Protein AF-A0A355U2B4-F1 (afdb_monomer)

Nearest PDB structures (foldseek):
  5g5z-assembly1_C  TM=2.416E-01  e=1.643E+00  Streptococcus pneumoniae TIGR4

Secondary structure (DSSP, 8-state):
-----TT------TTS-TTSS-GGG--HHHHHHHHHHTTTTT-HHHHHHHHHHHHHS-HHHHHHHHHHHGGGTTTTEEEEET--HHHHHHHHHHHTT----HHHHTTS-HHHHHHHHHTTTEEEETTEEEEE-

Sequence (133 aa):
MDGIDEELFIQDIEGIYDRSVNWDYMNPENLFNTLYESGVLTNDYKYKELCAFLEVKNYDDFEELVKNRGENWDDNVNLWSGFTWEDYGKEMLDCCGYNIPEHLLDFFDLERYGKYCGDYNVYECENGLIEIY

Solvent-accessible surface area (backbone atoms only — not comparable to full-atom values): 7646 Å² total; per-residue (Å²): 130,85,82,69,76,88,80,69,60,44,90,77,57,95,83,52,52,78,87,23,58,71,44,73,78,39,54,61,68,60,52,51,50,50,41,53,49,36,41,34,82,84,30,75,63,54,36,51,46,49,36,48,44,28,73,78,45,40,49,66,63,50,52,52,32,26,75,75,46,28,57,54,48,52,82,45,52,46,72,41,72,73,36,49,47,40,54,45,16,48,51,57,45,51,73,70,66,56,88,69,61,71,85,58,50,83,77,53,67,34,39,61,46,16,46,63,76,28,68,88,41,48,43,82,39,99,61,18,34,39,34,53,112

Structure (mmCIF, N/CA/C/O backbone):
data_AF-A0A355U2B4-F1
#
_entry.id   AF-A0A355U2B4-F1
#
loop_
_atom_site.group_PDB
_atom_site.id
_atom_site.type_symbol
_atom_site.label_atom_id
_atom_site.label_alt_id
_atom_site.label_comp_id
_atom_site.label_asym_id
_atom_site.label_entity_id
_atom_site.label_seq_id
_atom_site.pdbx_PDB_ins_code
_atom_site.Cartn_x
_atom_site.Cartn_y
_atom_site.Cartn_z
_atom_site.occupancy
_atom_site.B_iso_or_equiv
_atom_site.auth_seq_id
_atom_site.auth_comp_id
_atom_site.auth_asym_id
_atom_site.auth_atom_id
_atom_site.pdbx_PDB_model_num
ATOM 1 N N . MET A 1 1 ? -24.398 -1.781 38.797 1.00 41.56 1 MET A N 1
ATOM 2 C CA . MET A 1 1 ? -23.290 -2.558 38.219 1.00 41.56 1 MET A CA 1
ATOM 3 C C . MET A 1 1 ? -23.318 -2.197 36.759 1.00 41.56 1 MET A C 1
ATOM 5 O O . MET A 1 1 ? -24.081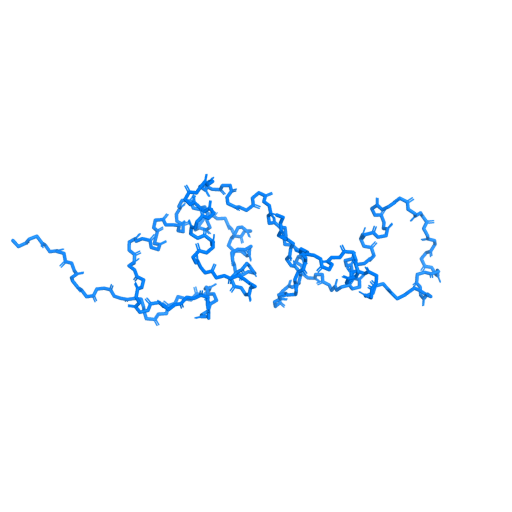 -2.798 36.016 1.00 41.56 1 MET A O 1
ATOM 9 N N . ASP A 1 2 ? -22.642 -1.105 36.418 1.00 51.19 2 ASP A N 1
ATOM 10 C CA . ASP A 1 2 ? -22.470 -0.722 35.022 1.00 51.19 2 ASP A CA 1
ATOM 11 C C . ASP A 1 2 ? -21.493 -1.743 34.455 1.00 51.19 2 ASP A C 1
ATOM 13 O O . ASP A 1 2 ? -20.356 -1.827 34.913 1.00 51.19 2 ASP A O 1
ATOM 17 N N . GLY A 1 3 ? -22.019 -2.633 33.613 1.00 45.97 3 GLY A N 1
ATOM 18 C CA . GLY A 1 3 ? -21.299 -3.755 33.022 1.00 45.97 3 GLY A CA 1
ATOM 19 C C . GLY A 1 3 ? -20.276 -3.254 32.019 1.00 45.97 3 GLY A C 1
ATOM 20 O O . GLY A 1 3 ? -20.503 -3.323 30.818 1.00 45.97 3 GLY A O 1
ATOM 21 N N . ILE A 1 4 ? -19.184 -2.704 32.532 1.00 51.41 4 ILE A N 1
ATOM 22 C CA . ILE A 1 4 ? -17.941 -2.570 31.794 1.00 51.41 4 ILE A CA 1
ATOM 23 C C . ILE A 1 4 ? -17.391 -3.997 31.733 1.00 51.41 4 ILE A C 1
ATOM 25 O O . ILE A 1 4 ? -17.098 -4.585 32.774 1.00 51.41 4 ILE A O 1
ATOM 29 N N . ASP A 1 5 ? -17.358 -4.589 30.540 1.00 56.75 5 ASP A N 1
ATOM 30 C CA . ASP A 1 5 ? -16.672 -5.860 30.303 1.00 56.75 5 ASP A CA 1
ATOM 31 C C . ASP A 1 5 ? -15.171 -5.625 30.520 1.00 56.75 5 ASP A C 1
ATOM 33 O O . ASP A 1 5 ? -14.448 -5.195 29.625 1.00 56.75 5 ASP A O 1
ATOM 37 N N . GLU A 1 6 ? -14.712 -5.856 31.748 1.00 55.56 6 GLU A N 1
ATOM 38 C CA . GLU A 1 6 ? -13.325 -5.641 32.176 1.00 55.56 6 GLU A CA 1
ATOM 39 C C . GLU A 1 6 ? -12.323 -6.646 31.562 1.00 55.56 6 GLU A C 1
ATOM 41 O O . GLU A 1 6 ? -11.135 -6.557 31.856 1.00 55.56 6 GLU A O 1
ATOM 46 N N . GLU A 1 7 ? -12.746 -7.570 30.685 1.00 59.41 7 GLU A N 1
ATOM 47 C CA . GLU A 1 7 ? -11.866 -8.606 30.106 1.00 59.41 7 GLU A CA 1
ATOM 48 C C . GLU A 1 7 ? -12.152 -8.948 28.625 1.00 59.41 7 GLU A C 1
ATOM 50 O O . GLU A 1 7 ? -12.011 -10.097 28.205 1.00 59.41 7 GLU A O 1
ATOM 55 N N . LEU A 1 8 ? -12.550 -7.979 27.794 1.00 62.88 8 LEU A N 1
ATOM 56 C CA . LEU A 1 8 ? -12.566 -8.183 26.337 1.00 62.88 8 LEU A CA 1
ATOM 57 C C . LEU A 1 8 ? -11.184 -7.862 25.749 1.00 62.88 8 LEU A C 1
ATOM 59 O O . LEU A 1 8 ? -10.791 -6.701 25.664 1.00 62.88 8 LEU A O 1
ATOM 63 N N . PHE A 1 9 ? -10.462 -8.902 25.339 1.00 66.88 9 PHE A N 1
ATOM 64 C CA . PHE A 1 9 ? -9.188 -8.815 24.622 1.00 66.88 9 PHE A CA 1
ATOM 65 C C . PHE A 1 9 ? -9.312 -9.470 23.246 1.00 66.88 9 PHE A C 1
ATOM 67 O O . PHE A 1 9 ? -10.139 -10.362 23.030 1.00 66.88 9 PHE A O 1
ATOM 74 N N . ILE A 1 10 ? -8.496 -9.009 22.304 1.00 70.50 10 ILE A N 1
ATOM 75 C CA . ILE A 1 10 ? -8.485 -9.514 20.935 1.00 70.50 10 ILE A CA 1
ATOM 76 C C . ILE A 1 10 ? -7.529 -10.702 20.874 1.00 70.50 10 ILE A C 1
ATOM 78 O O . ILE A 1 10 ? -6.350 -10.555 21.166 1.00 70.50 10 ILE A O 1
ATOM 82 N N . GLN A 1 11 ? -8.047 -11.876 20.509 1.00 59.84 11 GLN A N 1
ATOM 83 C CA . GLN A 1 11 ? -7.237 -13.096 20.380 1.00 59.84 11 GLN A CA 1
ATOM 84 C C . GLN A 1 11 ? -6.539 -13.201 19.022 1.00 59.84 11 GLN A C 1
ATOM 86 O O . GLN A 1 11 ? -5.445 -13.748 18.947 1.00 59.84 11 GLN A O 1
ATOM 91 N N . ASP A 1 12 ? -7.201 -12.727 17.967 1.00 62.62 12 ASP A N 1
ATOM 92 C CA . ASP A 1 12 ? -6.725 -12.697 16.583 1.00 62.62 12 ASP A CA 1
ATOM 93 C C . ASP A 1 12 ? -7.643 -11.755 15.782 1.00 62.62 12 ASP A C 1
ATOM 95 O O . ASP A 1 12 ? -8.796 -11.523 16.175 1.00 62.62 12 ASP A O 1
ATOM 99 N N . ILE A 1 13 ? -7.159 -11.236 14.657 1.00 67.69 13 ILE A N 1
ATOM 100 C CA . ILE A 1 13 ? -7.973 -10.538 13.664 1.00 67.69 13 ILE A CA 1
ATOM 101 C C . ILE A 1 13 ? -7.701 -11.161 12.305 1.00 67.69 13 ILE A C 1
ATOM 103 O O . ILE A 1 13 ? -6.674 -10.918 11.672 1.00 67.69 13 ILE A O 1
ATOM 107 N N . GLU A 1 14 ? -8.682 -11.912 11.815 1.00 65.75 14 GLU A N 1
ATOM 108 C CA . GLU A 1 14 ? -8.622 -12.459 10.469 1.00 65.75 14 GLU A CA 1
ATOM 109 C C . GLU A 1 14 ? -8.541 -11.312 9.450 1.00 65.75 14 GLU A C 1
ATOM 111 O O . GLU A 1 14 ? -9.442 -10.476 9.356 1.00 65.75 14 GLU A O 1
ATOM 116 N N . GLY A 1 15 ? -7.436 -11.269 8.700 1.00 63.66 15 GLY A N 1
ATOM 117 C CA . GLY A 1 15 ? -7.227 -10.302 7.625 1.00 63.66 15 GLY A CA 1
ATOM 118 C C . GLY A 1 15 ? -6.361 -9.083 7.961 1.00 63.66 15 GLY A C 1
ATOM 119 O O . GLY A 1 15 ? -5.963 -8.364 7.045 1.00 63.66 15 GLY A O 1
ATOM 120 N N . ILE A 1 16 ? -5.991 -8.869 9.227 1.00 70.88 16 ILE A N 1
ATOM 121 C CA . ILE A 1 16 ? -5.009 -7.840 9.599 1.00 70.88 16 ILE A CA 1
ATOM 122 C C . ILE A 1 16 ? -3.661 -8.504 9.894 1.00 70.88 16 ILE A C 1
ATOM 124 O O . ILE A 1 16 ? -3.598 -9.574 10.491 1.00 70.88 16 ILE A O 1
ATOM 128 N N . TYR A 1 17 ? -2.565 -7.889 9.444 1.00 68.00 17 TYR A N 1
ATOM 129 C CA . TYR A 1 17 ? -1.231 -8.464 9.590 1.00 68.00 17 TYR A CA 1
ATOM 130 C C . TYR A 1 17 ? -0.847 -8.629 11.072 1.00 68.00 17 TYR A C 1
ATOM 132 O O . TYR A 1 17 ? -0.670 -7.651 11.804 1.00 68.00 17 TYR A O 1
ATOM 140 N N . ASP A 1 18 ? -0.684 -9.885 11.495 1.00 66.00 18 ASP A N 1
ATOM 141 C CA . ASP A 1 18 ? -0.560 -10.320 12.897 1.00 66.00 18 ASP A CA 1
ATOM 142 C C . ASP A 1 18 ? 0.672 -9.748 13.632 1.00 66.00 18 ASP A C 1
ATOM 144 O O . ASP A 1 18 ? 0.714 -9.666 14.853 1.00 66.00 18 ASP A O 1
ATOM 148 N N . ARG A 1 19 ? 1.692 -9.280 12.900 1.00 65.81 19 ARG A N 1
ATOM 149 C CA . ARG A 1 19 ? 2.924 -8.728 13.502 1.00 65.81 19 ARG A CA 1
ATOM 150 C C . ARG A 1 19 ? 2.940 -7.208 13.634 1.00 65.81 19 ARG A C 1
ATOM 152 O O . ARG A 1 19 ? 3.969 -6.655 14.018 1.00 65.81 19 ARG A O 1
ATOM 159 N N . SER A 1 20 ? 1.845 -6.538 13.293 1.00 66.38 20 SER A N 1
ATOM 160 C CA . SER A 1 20 ? 1.792 -5.074 13.269 1.00 66.38 20 SER A CA 1
ATOM 161 C C . SER A 1 20 ? 1.622 -4.431 14.650 1.00 66.38 20 SER A C 1
ATOM 163 O O . SER A 1 20 ? 2.024 -3.282 14.832 1.00 66.38 20 SER A O 1
ATOM 165 N N . VAL A 1 21 ? 1.064 -5.159 15.625 1.00 69.38 21 VAL A N 1
ATOM 166 C CA . VAL A 1 21 ? 0.842 -4.715 17.011 1.00 69.38 21 VAL A CA 1
ATOM 167 C C . VAL A 1 21 ? 0.604 -5.916 17.926 1.00 69.38 21 VAL A C 1
ATOM 169 O O . VAL A 1 21 ? 0.303 -7.012 17.464 1.00 69.38 21 VAL A O 1
ATOM 172 N N . ASN A 1 22 ? 0.733 -5.725 19.239 1.00 73.44 22 ASN A N 1
ATOM 173 C CA . ASN A 1 22 ? 0.323 -6.737 20.206 1.00 73.44 22 ASN A CA 1
ATOM 174 C C . ASN A 1 22 ? -1.181 -6.608 20.516 1.00 73.44 22 ASN A C 1
ATOM 176 O O . ASN A 1 22 ? -1.586 -5.739 21.292 1.00 73.44 22 ASN A O 1
ATOM 180 N N . TRP A 1 23 ? -1.984 -7.491 19.921 1.00 74.88 23 TRP A N 1
ATOM 181 C CA . TRP A 1 23 ? -3.447 -7.499 20.031 1.00 74.88 23 TRP A CA 1
ATOM 182 C C . TRP A 1 23 ? -3.973 -7.734 21.451 1.00 74.88 23 TRP A C 1
ATOM 184 O O . TRP A 1 23 ? -5.029 -7.201 21.794 1.00 74.88 23 TRP A O 1
ATOM 194 N N . ASP A 1 24 ? -3.209 -8.417 22.312 1.00 69.94 24 ASP A N 1
ATOM 195 C CA . ASP A 1 24 ? -3.602 -8.688 23.703 1.00 69.94 24 ASP A CA 1
ATOM 196 C C . ASP A 1 24 ? -3.791 -7.400 24.525 1.00 69.94 24 ASP A C 1
ATOM 198 O O . ASP A 1 24 ? -4.520 -7.385 25.517 1.00 69.94 24 ASP A O 1
ATOM 202 N N . TYR A 1 25 ? -3.128 -6.308 24.125 1.00 72.38 25 TYR A N 1
ATOM 203 C CA . TYR A 1 25 ? -3.200 -5.006 24.796 1.00 72.38 25 TYR A CA 1
ATOM 204 C C . TYR A 1 25 ? -4.101 -4.001 24.076 1.00 72.38 25 TYR A C 1
ATOM 206 O O . TYR A 1 25 ? -4.237 -2.861 24.532 1.00 72.38 25 TYR A O 1
ATOM 214 N N . MET A 1 26 ? -4.715 -4.394 22.960 1.00 79.00 26 MET A N 1
ATOM 215 C CA . MET A 1 26 ? -5.575 -3.512 22.191 1.00 79.00 26 MET A CA 1
ATOM 216 C C . MET A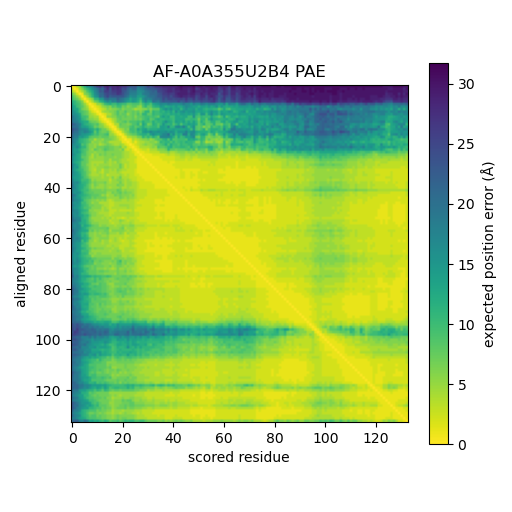 1 26 ? -6.995 -3.517 22.747 1.00 79.00 26 MET A C 1
ATOM 218 O O . MET A 1 26 ? -7.632 -4.559 22.882 1.00 79.00 26 MET A O 1
ATOM 222 N N . ASN A 1 27 ? -7.516 -2.325 23.037 1.00 84.12 27 ASN A N 1
ATOM 223 C CA . ASN A 1 27 ? -8.914 -2.171 23.406 1.00 84.12 27 ASN A CA 1
ATOM 224 C C . ASN A 1 27 ? -9.806 -2.392 22.157 1.00 84.12 27 ASN A C 1
ATOM 226 O O . ASN A 1 27 ? -9.636 -1.666 21.172 1.00 84.12 27 ASN A O 1
ATOM 230 N N . PRO A 1 28 ? -10.764 -3.341 22.183 1.00 83.75 28 PRO A N 1
ATOM 231 C CA . PRO A 1 28 ? -11.594 -3.656 21.016 1.00 83.75 28 PRO A CA 1
ATOM 232 C C . PRO A 1 28 ? -12.462 -2.500 20.511 1.00 83.75 28 PRO A C 1
ATOM 234 O O . PRO A 1 28 ? -12.686 -2.386 19.308 1.00 83.75 28 PRO A O 1
ATOM 237 N N . GLU A 1 29 ? -12.943 -1.636 21.407 1.00 87.62 29 GLU A N 1
ATOM 238 C CA . GLU A 1 29 ? -13.720 -0.451 21.031 1.00 87.62 29 GLU A CA 1
ATOM 239 C C . GLU A 1 29 ? -12.837 0.556 20.287 1.00 87.62 29 GLU A C 1
ATOM 241 O O . GLU A 1 29 ? -13.239 1.064 19.241 1.00 87.62 29 GLU A O 1
ATOM 246 N N . ASN A 1 30 ? -11.611 0.788 20.768 1.00 87.75 30 ASN A N 1
ATOM 247 C CA . ASN A 1 30 ? -10.658 1.665 20.086 1.00 87.75 30 ASN A CA 1
ATOM 248 C C . ASN A 1 30 ? -10.332 1.144 18.684 1.00 87.75 30 ASN A C 1
ATOM 250 O O . ASN A 1 30 ? -10.432 1.909 17.729 1.00 87.75 30 ASN A O 1
ATOM 254 N N . LEU A 1 31 ? -10.022 -0.151 18.547 1.00 90.31 31 LEU A N 1
ATOM 255 C CA . LEU A 1 31 ? -9.788 -0.767 17.240 1.00 90.31 31 LEU A CA 1
ATOM 256 C C . LEU A 1 31 ? -10.983 -0.564 16.307 1.00 90.31 31 LEU A C 1
ATOM 258 O O . LEU A 1 31 ? -10.817 -0.092 15.184 1.00 90.31 31 LEU A O 1
ATOM 262 N N . PHE A 1 32 ? -12.186 -0.926 16.762 1.00 90.44 32 PHE A N 1
ATOM 263 C CA . PHE A 1 32 ? -13.381 -0.826 15.932 1.00 90.44 32 PHE A CA 1
ATOM 264 C C . PHE A 1 32 ? -13.614 0.613 15.465 1.00 90.44 32 PHE A C 1
ATOM 266 O O . PHE A 1 32 ? -13.882 0.835 14.285 1.00 90.44 32 PHE A O 1
ATOM 273 N N . ASN A 1 33 ? -13.457 1.589 16.362 1.00 93.88 33 ASN A N 1
ATOM 274 C CA . ASN A 1 33 ? -13.604 2.999 16.025 1.00 93.88 33 ASN A CA 1
ATOM 275 C C . ASN A 1 33 ? -12.539 3.457 15.017 1.00 93.88 33 ASN A C 1
ATOM 277 O O . ASN A 1 33 ? -12.900 4.102 14.038 1.00 93.88 33 ASN A O 1
ATOM 281 N N . THR A 1 34 ? -11.267 3.067 15.167 1.00 96.25 34 THR A N 1
ATOM 282 C CA . THR A 1 34 ? -10.216 3.388 14.182 1.00 96.25 34 THR A CA 1
ATOM 283 C C . THR A 1 34 ? -10.513 2.773 12.810 1.00 96.25 34 THR A C 1
ATOM 285 O O . THR A 1 34 ? -10.423 3.454 11.786 1.00 96.25 34 THR A O 1
ATOM 288 N N . LEU A 1 35 ? -10.912 1.498 12.752 1.00 95.25 35 LEU A N 1
ATOM 289 C CA . LEU A 1 35 ? -11.270 0.838 11.489 1.00 95.25 35 LEU A CA 1
ATOM 290 C C . LEU A 1 35 ? -12.523 1.465 10.850 1.00 95.25 35 LEU A C 1
ATOM 292 O O . LEU A 1 35 ? -12.626 1.579 9.629 1.00 95.25 35 LEU A O 1
ATOM 296 N N . TYR A 1 36 ? -13.480 1.906 11.661 1.00 95.25 36 TYR A N 1
ATOM 297 C CA . TYR A 1 36 ? -14.663 2.603 11.173 1.00 95.25 36 TYR A CA 1
ATOM 298 C C . TYR A 1 36 ? -14.324 4.000 10.626 1.00 95.25 36 TYR A C 1
ATOM 300 O O . TYR A 1 36 ? -14.709 4.326 9.505 1.00 95.25 36 TYR A O 1
ATOM 308 N N . GLU A 1 37 ? -13.569 4.806 11.377 1.00 97.75 37 GLU A N 1
ATOM 309 C CA . GLU A 1 37 ? -13.178 6.173 10.999 1.00 97.75 37 GLU A CA 1
ATOM 310 C C . GLU A 1 37 ? -12.256 6.219 9.777 1.00 97.75 37 GLU A C 1
ATOM 312 O O . GLU A 1 37 ? -12.332 7.152 8.981 1.00 97.75 37 GLU A O 1
ATOM 317 N N . SER A 1 38 ? -11.417 5.201 9.603 1.00 97.50 38 SER A N 1
ATOM 318 C CA . SER A 1 38 ? -10.529 5.056 8.444 1.00 97.50 38 SER A CA 1
ATOM 319 C C . SER A 1 38 ? -11.249 4.645 7.155 1.00 97.50 38 SER A C 1
ATOM 321 O O . SER A 1 38 ? -10.654 4.694 6.078 1.00 97.50 38 SER A O 1
ATOM 323 N N . GLY A 1 39 ? -12.512 4.211 7.241 1.00 97.25 39 GLY A N 1
ATOM 324 C CA . GLY A 1 39 ? -13.299 3.736 6.100 1.00 97.25 39 GLY A CA 1
ATOM 325 C C . GLY A 1 39 ? -12.925 2.335 5.596 1.00 97.25 39 GLY A C 1
ATOM 326 O O . GLY A 1 39 ? -13.508 1.867 4.617 1.00 97.25 39 GLY A O 1
ATOM 327 N N . VAL A 1 40 ? -11.994 1.625 6.248 1.00 96.06 40 VAL A N 1
ATOM 328 C CA . VAL A 1 40 ? -11.533 0.301 5.780 1.00 96.06 40 VAL A CA 1
ATOM 329 C C . VAL A 1 40 ? -12.615 -0.774 5.879 1.00 96.06 40 VAL A C 1
ATOM 331 O O . VAL A 1 40 ? -12.616 -1.716 5.095 1.00 96.06 40 VAL A O 1
ATOM 334 N N . LEU A 1 41 ? -13.581 -0.625 6.794 1.00 93.44 41 LEU A N 1
ATOM 335 C CA . LEU A 1 41 ? -14.669 -1.598 6.975 1.00 93.44 41 LEU A CA 1
ATOM 336 C C . LEU A 1 41 ? -15.667 -1.640 5.806 1.00 93.44 41 LEU A C 1
ATOM 338 O O . LEU A 1 41 ? -16.453 -2.581 5.708 1.00 93.44 41 LEU A O 1
ATOM 342 N N . THR A 1 42 ? -15.687 -0.616 4.951 1.00 94.25 42 THR A N 1
ATOM 343 C CA . THR A 1 42 ? -16.657 -0.483 3.851 1.00 94.25 42 THR A CA 1
ATOM 344 C C . THR A 1 42 ? -16.002 -0.294 2.484 1.00 94.25 42 THR A C 1
ATOM 346 O O . THR A 1 42 ? -16.714 -0.213 1.480 1.00 94.25 42 THR A O 1
ATOM 349 N N . ASN A 1 43 ? -14.669 -0.243 2.425 1.00 96.12 43 ASN A N 1
ATOM 350 C CA . ASN A 1 43 ? -13.906 -0.025 1.205 1.00 96.12 43 ASN A CA 1
ATOM 351 C C . ASN A 1 43 ? -12.788 -1.070 1.059 1.00 96.12 43 ASN A C 1
ATOM 353 O O . ASN A 1 43 ? -11.729 -0.962 1.676 1.00 96.12 43 ASN A O 1
ATOM 357 N N . ASP A 1 44 ? -13.013 -2.046 0.175 1.00 93.69 44 ASP A N 1
ATOM 358 C CA . ASP A 1 44 ? -12.077 -3.143 -0.109 1.00 93.69 44 ASP A CA 1
ATOM 359 C C . ASP A 1 44 ? -10.687 -2.666 -0.553 1.00 93.69 44 ASP A C 1
ATOM 361 O O . ASP A 1 44 ? -9.696 -3.365 -0.341 1.00 93.69 44 ASP A O 1
ATOM 365 N N . TYR A 1 45 ? -10.598 -1.507 -1.211 1.00 94.19 45 TYR A N 1
ATOM 366 C CA . TYR A 1 45 ? -9.319 -0.961 -1.656 1.00 94.19 45 TYR A CA 1
ATOM 367 C C . TYR A 1 45 ? -8.526 -0.399 -0.471 1.00 94.19 45 TYR A C 1
ATOM 369 O O . TYR A 1 45 ? -7.393 -0.827 -0.261 1.00 94.19 45 TYR A O 1
ATOM 377 N N . LYS A 1 46 ? -9.161 0.413 0.387 1.00 96.19 46 LYS A N 1
ATOM 378 C CA . LYS A 1 46 ? -8.541 0.899 1.635 1.00 96.19 46 LYS A CA 1
ATOM 379 C C . LYS A 1 46 ? -8.148 -0.242 2.567 1.00 96.19 46 LYS A C 1
ATOM 381 O O . LYS A 1 46 ? -7.125 -0.176 3.238 1.00 96.19 46 LYS A O 1
ATOM 386 N N . TYR A 1 47 ? -8.945 -1.309 2.609 1.00 94.94 47 TYR A N 1
ATOM 387 C CA . TYR A 1 47 ? -8.591 -2.513 3.355 1.00 94.94 47 TYR A CA 1
ATOM 388 C C . TYR A 1 47 ? -7.286 -3.141 2.836 1.00 94.94 47 TYR A C 1
ATOM 390 O O . TYR A 1 47 ? -6.401 -3.453 3.627 1.00 94.94 47 TYR A O 1
ATOM 398 N N . LYS A 1 48 ? -7.116 -3.270 1.512 1.00 94.69 48 LYS A N 1
ATOM 399 C CA . LYS A 1 48 ? -5.862 -3.775 0.924 1.00 94.69 48 LYS A CA 1
ATOM 400 C C . LYS A 1 48 ? -4.678 -2.852 1.201 1.00 94.69 48 LYS A C 1
ATOM 402 O O . LYS A 1 48 ? -3.588 -3.349 1.472 1.00 94.69 48 LYS A O 1
ATOM 407 N N . GLU A 1 49 ? -4.890 -1.540 1.150 1.00 96.19 49 GLU A N 1
ATOM 408 C CA . GLU A 1 49 ? -3.871 -0.556 1.524 1.00 96.19 49 GLU A CA 1
ATOM 409 C C . GLU A 1 49 ? -3.475 -0.698 2.990 1.00 96.19 49 GLU A C 1
ATOM 411 O O . GLU A 1 49 ? -2.285 -0.709 3.283 1.00 96.19 49 GLU A O 1
ATOM 416 N N . LEU A 1 50 ? -4.435 -0.904 3.899 1.00 95.81 50 LEU A N 1
ATOM 417 C CA . LEU A 1 50 ? -4.154 -1.161 5.311 1.00 95.81 50 LEU A CA 1
ATOM 418 C C . LEU A 1 50 ? -3.325 -2.438 5.492 1.00 95.81 50 LEU A C 1
ATOM 420 O O . LEU A 1 50 ? -2.322 -2.408 6.200 1.00 95.81 50 LEU A O 1
ATOM 424 N N . CYS A 1 51 ? -3.704 -3.547 4.848 1.00 94.19 51 CYS A N 1
ATOM 425 C CA . CYS A 1 51 ? -2.942 -4.796 4.933 1.00 94.19 51 CYS A CA 1
ATOM 426 C C . CYS A 1 51 ? -1.485 -4.588 4.492 1.00 94.19 51 CYS A C 1
ATOM 428 O O . CYS A 1 51 ? -0.570 -4.899 5.251 1.00 94.19 51 CYS A O 1
ATOM 430 N N . ALA A 1 52 ? -1.275 -3.994 3.313 1.00 95.56 52 ALA A N 1
ATOM 431 C CA . ALA A 1 52 ? 0.061 -3.723 2.787 1.00 95.56 52 ALA A CA 1
ATOM 432 C C . ALA A 1 52 ? 0.841 -2.715 3.652 1.00 95.56 52 ALA A C 1
ATOM 434 O O . ALA A 1 52 ? 2.046 -2.863 3.849 1.00 95.56 52 ALA A O 1
ATOM 435 N N . PHE A 1 53 ? 0.163 -1.709 4.209 1.00 96.12 53 PHE A N 1
ATOM 436 C CA . PHE A 1 53 ? 0.762 -0.738 5.119 1.00 96.12 53 PHE A CA 1
ATOM 437 C C . PHE A 1 53 ? 1.276 -1.419 6.386 1.00 96.12 53 PHE A C 1
ATOM 439 O O . PHE A 1 53 ? 2.409 -1.173 6.783 1.00 96.12 53 PHE A O 1
ATOM 446 N N . LEU A 1 54 ? 0.496 -2.317 6.988 1.00 94.62 54 LEU A N 1
ATOM 447 C CA . LEU A 1 54 ? 0.854 -3.016 8.226 1.00 94.62 54 LEU A CA 1
ATOM 448 C C . LEU A 1 54 ? 1.929 -4.101 8.053 1.00 94.62 54 LEU A C 1
ATOM 450 O O . LEU A 1 54 ? 2.500 -4.552 9.044 1.00 94.62 54 LEU A O 1
ATOM 454 N N . GLU A 1 55 ? 2.241 -4.512 6.822 1.00 93.69 55 GLU A N 1
ATOM 455 C CA . GLU A 1 55 ? 3.423 -5.337 6.535 1.00 93.69 55 GLU A CA 1
ATOM 456 C C . GLU A 1 55 ? 4.736 -4.540 6.653 1.00 93.69 55 GLU A C 1
ATOM 458 O O . GLU A 1 55 ? 5.788 -5.108 6.959 1.00 93.69 55 GLU A O 1
ATOM 463 N N . VAL A 1 56 ? 4.676 -3.223 6.422 1.00 93.12 56 VAL A N 1
ATOM 464 C CA . VAL A 1 56 ? 5.840 -2.325 6.302 1.00 93.12 56 VAL A CA 1
ATOM 465 C C . VAL A 1 56 ? 5.961 -1.360 7.489 1.00 93.12 56 VAL A C 1
ATOM 467 O O . VAL A 1 56 ? 7.063 -0.977 7.893 1.00 93.12 56 VAL A O 1
ATOM 470 N N . LYS A 1 57 ? 4.824 -0.951 8.042 1.00 93.56 57 LYS A N 1
ATOM 471 C CA . LYS A 1 57 ? 4.646 -0.054 9.185 1.00 93.56 57 LYS A CA 1
ATOM 472 C C . LYS A 1 57 ? 3.905 -0.791 10.298 1.00 93.56 57 LYS A C 1
ATOM 474 O O . LYS A 1 57 ? 3.620 -1.979 10.193 1.00 93.56 57 LYS A O 1
ATOM 479 N N . ASN A 1 58 ? 3.633 -0.101 11.396 1.00 91.19 58 ASN A N 1
ATOM 480 C CA . ASN A 1 58 ? 2.901 -0.671 12.525 1.00 91.19 58 ASN A CA 1
ATOM 481 C C . ASN A 1 58 ? 1.493 -0.067 12.638 1.00 91.19 58 ASN A C 1
ATOM 483 O O . ASN A 1 58 ? 1.152 0.903 11.958 1.00 91.19 58 ASN A O 1
ATOM 487 N N . TYR A 1 59 ? 0.671 -0.662 13.501 1.00 91.62 59 TYR A N 1
ATOM 488 C CA . TYR A 1 59 ? -0.690 -0.180 13.724 1.00 91.62 59 TYR A CA 1
ATOM 489 C C . TYR A 1 59 ? -0.727 1.208 14.374 1.00 91.62 59 TYR A C 1
ATOM 491 O O . TYR A 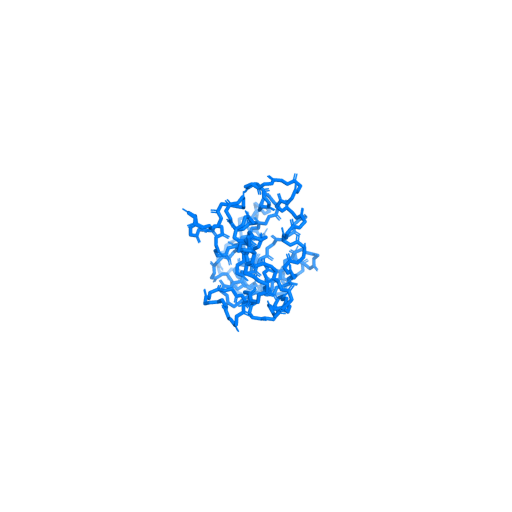1 59 ? -1.625 1.982 14.062 1.00 91.62 59 TYR A O 1
ATOM 499 N N . ASP A 1 60 ? 0.232 1.546 15.240 1.00 92.00 60 ASP A N 1
ATOM 500 C CA . ASP A 1 60 ? 0.264 2.854 15.908 1.00 92.00 60 ASP A CA 1
ATOM 501 C C . ASP A 1 60 ? 0.433 3.991 14.881 1.00 92.00 60 ASP A C 1
ATOM 503 O O . ASP A 1 60 ? -0.256 5.008 14.973 1.00 92.00 60 ASP A O 1
ATOM 507 N N . ASP A 1 61 ? 1.268 3.790 13.851 1.00 94.94 61 ASP A N 1
ATOM 508 C CA . ASP A 1 61 ? 1.427 4.722 12.726 1.00 94.94 61 ASP A CA 1
ATOM 509 C C . ASP A 1 61 ? 0.095 4.905 11.971 1.00 94.94 61 ASP A C 1
ATOM 511 O O . ASP A 1 61 ? -0.297 6.025 11.639 1.00 94.94 61 ASP A O 1
ATOM 515 N N . PHE A 1 62 ? -0.627 3.807 11.716 1.00 95.81 62 PHE A N 1
ATOM 516 C CA . PHE A 1 62 ? -1.950 3.846 11.085 1.00 95.81 62 PHE A CA 1
ATOM 517 C C . PHE A 1 62 ? -2.968 4.585 11.962 1.00 95.81 62 PHE A C 1
ATOM 519 O O . PHE A 1 62 ? -3.669 5.477 11.485 1.00 95.81 62 PHE A O 1
ATOM 526 N N . GLU A 1 63 ? -3.023 4.265 13.253 1.00 95.50 63 GLU A N 1
ATOM 527 C CA . GLU A 1 63 ? -3.927 4.898 14.207 1.00 95.50 63 GLU A CA 1
ATOM 528 C C . GLU A 1 63 ? -3.672 6.413 14.288 1.00 95.50 63 GLU A C 1
ATOM 530 O O . GLU A 1 63 ? -4.618 7.204 14.318 1.00 95.50 63 GLU A O 1
ATOM 535 N N . GLU A 1 64 ? -2.407 6.843 14.270 1.00 96.44 64 GLU A N 1
ATOM 536 C CA . GLU A 1 64 ? -2.035 8.258 14.227 1.00 96.44 64 GLU A CA 1
ATOM 537 C C . GLU A 1 64 ? -2.479 8.937 12.921 1.00 96.44 64 GLU A C 1
ATOM 539 O O . GLU A 1 64 ? -2.998 10.060 12.956 1.00 96.44 64 GLU A O 1
ATOM 544 N N . LEU A 1 65 ? -2.337 8.277 11.767 1.00 97.25 65 LEU A N 1
ATOM 545 C CA . LEU A 1 65 ? -2.827 8.807 10.490 1.00 97.25 65 LEU A CA 1
ATOM 546 C C . LEU A 1 65 ? -4.350 8.987 10.500 1.00 97.25 65 LEU A C 1
ATOM 548 O O . LEU A 1 65 ? -4.836 10.055 10.120 1.00 97.25 65 LEU A O 1
ATOM 552 N N . VAL A 1 66 ? -5.096 7.998 10.999 1.00 97.81 66 VAL A N 1
ATOM 553 C CA . VAL A 1 66 ? -6.563 8.058 11.112 1.00 97.81 66 VAL A CA 1
ATOM 554 C C . VAL A 1 66 ? -6.992 9.143 12.095 1.00 97.81 66 VAL A C 1
ATOM 556 O O . VAL A 1 66 ? -7.867 9.941 11.777 1.00 97.81 66 VAL A O 1
ATOM 559 N N . LYS A 1 67 ? -6.326 9.282 13.245 1.00 97.19 67 LYS A N 1
ATOM 560 C CA . LYS A 1 67 ? -6.606 10.378 14.193 1.00 97.19 67 LYS A CA 1
ATOM 561 C C . LYS A 1 67 ? -6.427 11.759 13.560 1.00 97.19 67 LYS A C 1
ATOM 563 O O . LYS A 1 67 ? -7.171 12.685 13.875 1.00 97.19 67 LYS A O 1
ATOM 568 N N . ASN A 1 68 ? -5.438 11.910 12.680 1.00 97.38 68 ASN A N 1
ATOM 569 C CA . ASN A 1 68 ? -5.116 13.191 12.055 1.00 97.38 68 ASN A CA 1
ATOM 570 C C . ASN A 1 68 ? -5.941 13.490 10.792 1.00 97.38 68 ASN A C 1
ATOM 572 O O . ASN A 1 68 ? -6.166 14.662 10.484 1.00 97.38 68 ASN A O 1
ATOM 576 N N . ARG A 1 69 ? -6.353 12.464 10.036 1.00 97.19 69 ARG A N 1
ATOM 577 C CA . ARG A 1 69 ? -6.936 12.614 8.686 1.00 97.19 69 ARG A CA 1
ATOM 578 C C . ARG A 1 69 ? -8.275 11.896 8.488 1.00 97.19 69 ARG A C 1
ATOM 580 O O . ARG A 1 69 ? -8.929 12.116 7.467 1.00 97.19 69 ARG A O 1
ATOM 587 N N . GLY A 1 70 ? -8.707 11.090 9.454 1.00 97.62 70 GLY A N 1
ATOM 588 C CA . GLY A 1 70 ? -9.914 10.269 9.394 1.00 97.62 70 GLY A CA 1
ATOM 589 C C . GLY A 1 70 ? -9.865 9.302 8.218 1.00 97.62 70 GLY A C 1
ATOM 590 O O . GLY A 1 70 ? -8.887 8.582 8.028 1.00 97.62 70 GLY A O 1
ATOM 591 N N . GLU A 1 71 ? -10.902 9.351 7.386 1.00 97.50 71 GLU A N 1
ATOM 592 C CA . GLU A 1 71 ? -11.023 8.519 6.190 1.00 97.50 71 GLU A CA 1
ATOM 593 C C . GLU A 1 71 ? -9.901 8.776 5.169 1.00 97.50 71 GLU A C 1
ATOM 595 O O . GLU A 1 71 ? -9.602 7.880 4.398 1.00 97.50 71 GLU A O 1
ATOM 600 N N . ASN A 1 72 ? -9.236 9.939 5.188 1.00 97.88 72 ASN A N 1
ATOM 601 C CA . ASN A 1 72 ? -8.162 10.302 4.244 1.00 97.88 72 ASN A CA 1
ATOM 602 C C . ASN A 1 72 ? -6.748 9.949 4.762 1.00 97.88 72 ASN A C 1
ATOM 604 O O . ASN A 1 72 ? -5.759 10.618 4.446 1.00 97.88 72 ASN A O 1
ATOM 608 N N . TRP A 1 73 ? -6.635 8.963 5.654 1.00 97.88 73 TRP A N 1
ATOM 609 C CA . TRP A 1 73 ? -5.354 8.497 6.205 1.00 97.88 73 TRP A CA 1
ATOM 610 C C . TRP A 1 73 ? -4.389 7.989 5.116 1.00 97.88 73 TRP A C 1
ATOM 612 O O . TRP A 1 73 ? -3.172 8.089 5.272 1.00 97.88 73 TRP A O 1
ATOM 622 N N . ASP A 1 74 ? -4.950 7.509 4.011 1.00 97.25 74 ASP A N 1
ATOM 623 C CA . ASP A 1 74 ? -4.328 6.904 2.836 1.00 97.25 74 ASP A CA 1
ATOM 624 C C . ASP A 1 74 ? -3.996 7.902 1.712 1.00 97.25 74 ASP A C 1
ATOM 626 O O . ASP A 1 74 ? -3.424 7.494 0.714 1.00 97.25 74 ASP A O 1
ATOM 630 N N . ASP A 1 75 ? -4.253 9.211 1.8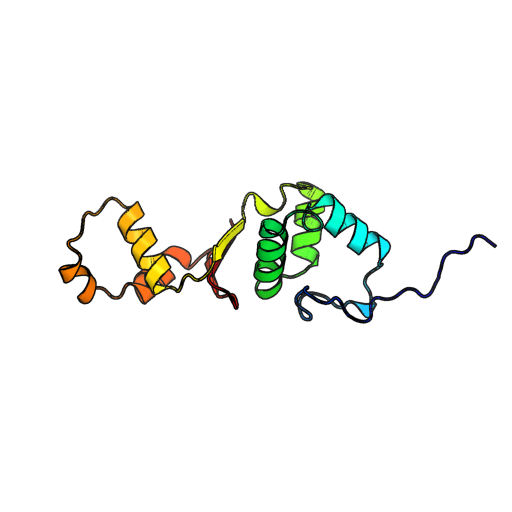55 1.00 96.88 75 ASP A N 1
ATOM 631 C CA . ASP A 1 75 ? -3.950 10.217 0.807 1.00 96.88 75 ASP A CA 1
ATOM 632 C C . ASP A 1 75 ? -2.477 10.210 0.330 1.00 96.88 75 ASP A C 1
ATOM 634 O O . ASP A 1 75 ? -2.163 10.672 -0.767 1.00 96.88 75 ASP A O 1
ATOM 638 N N . ASN A 1 76 ? -1.568 9.714 1.175 1.00 95.06 76 ASN A N 1
ATOM 639 C CA . ASN A 1 76 ? -0.133 9.587 0.907 1.00 95.06 76 ASN A CA 1
ATOM 640 C C . ASN A 1 76 ? 0.312 8.129 0.712 1.00 95.06 76 ASN A C 1
ATOM 642 O O . ASN A 1 76 ? 1.509 7.847 0.750 1.00 95.06 76 ASN A O 1
ATOM 646 N N . VAL A 1 77 ? -0.629 7.205 0.570 1.00 96.56 77 VAL A N 1
ATOM 647 C CA . VAL A 1 77 ? -0.379 5.782 0.383 1.00 96.56 77 VAL A CA 1
ATOM 648 C C . VAL A 1 77 ? -0.822 5.414 -1.025 1.00 96.56 77 VAL A C 1
ATOM 650 O O . VAL A 1 77 ? -1.888 5.814 -1.475 1.00 96.56 77 VAL A O 1
ATOM 653 N N . ASN A 1 78 ? 0.013 4.672 -1.743 1.00 95.44 78 ASN A N 1
ATOM 654 C CA . ASN A 1 78 ? -0.350 4.140 -3.047 1.00 95.44 78 ASN A CA 1
ATOM 655 C C . ASN A 1 78 ? 0.053 2.668 -3.141 1.00 95.44 78 ASN A C 1
ATOM 657 O O . ASN A 1 78 ? 1.213 2.314 -2.915 1.00 95.44 78 ASN A O 1
ATOM 661 N N . LEU A 1 79 ? -0.908 1.808 -3.475 1.00 96.94 79 LEU A N 1
ATOM 662 C CA . LEU A 1 79 ? -0.693 0.373 -3.611 1.00 96.94 79 LEU A CA 1
ATOM 663 C C . LEU A 1 79 ? -0.520 -0.012 -5.083 1.00 96.94 79 LEU A C 1
ATOM 665 O O . LEU A 1 79 ? -1.476 -0.098 -5.856 1.00 96.94 79 LEU A O 1
ATOM 669 N N . TRP A 1 80 ? 0.708 -0.362 -5.446 1.00 96.94 80 TRP A N 1
ATOM 670 C CA . TRP A 1 80 ? 1.063 -0.933 -6.741 1.00 96.94 80 TRP A CA 1
ATOM 671 C C . TRP A 1 80 ? 0.785 -2.443 -6.734 1.00 96.94 80 TRP A C 1
ATOM 673 O O . TRP A 1 80 ? 1.686 -3.283 -6.670 1.00 96.94 80 TRP A O 1
ATOM 683 N N . SER A 1 81 ? -0.501 -2.800 -6.735 1.00 96.25 81 SER A N 1
ATOM 684 C CA . SER A 1 81 ? -0.937 -4.194 -6.600 1.00 96.25 81 SER A CA 1
ATOM 685 C C . SER A 1 81 ? -0.494 -5.050 -7.790 1.00 96.25 81 SER A C 1
ATOM 687 O O . SER A 1 81 ? -0.782 -4.740 -8.945 1.00 96.25 81 SER A O 1
ATOM 689 N N . GLY A 1 82 ? 0.191 -6.154 -7.494 1.00 96.81 82 GLY A N 1
ATOM 690 C CA . GLY A 1 82 ? 0.737 -7.092 -8.471 1.00 96.81 82 GLY A CA 1
ATOM 691 C C . GLY A 1 82 ? 2.014 -6.616 -9.162 1.00 96.81 82 GLY A C 1
ATOM 692 O O . GLY A 1 82 ? 2.525 -7.349 -10.004 1.00 96.81 82 GLY A O 1
ATOM 693 N N . PHE A 1 83 ? 2.530 -5.430 -8.825 1.00 97.81 83 PHE A N 1
ATOM 694 C CA . PHE A 1 83 ? 3.756 -4.917 -9.427 1.00 97.81 83 PHE A CA 1
ATOM 695 C C . PHE A 1 83 ? 4.977 -5.575 -8.797 1.00 97.81 83 PHE A C 1
ATOM 697 O O . PHE A 1 83 ? 5.114 -5.651 -7.576 1.00 97.81 83 PHE A O 1
ATOM 704 N N . THR A 1 84 ? 5.904 -5.990 -9.649 1.00 97.88 84 THR A N 1
ATOM 705 C CA . THR A 1 84 ? 7.295 -6.223 -9.273 1.00 97.88 84 THR A CA 1
ATOM 706 C C . THR A 1 84 ? 8.092 -4.917 -9.361 1.00 97.88 84 THR A C 1
ATOM 708 O O . THR A 1 84 ? 7.638 -3.919 -9.924 1.00 97.88 84 THR A O 1
ATOM 711 N N . TRP A 1 85 ? 9.332 -4.915 -8.868 1.00 98.00 85 TRP A N 1
ATOM 712 C CA . TRP A 1 85 ? 10.251 -3.795 -9.107 1.00 98.00 85 TRP A CA 1
ATOM 713 C C . TRP A 1 85 ? 10.562 -3.563 -10.587 1.00 98.00 85 TRP A C 1
ATOM 715 O O . TRP A 1 85 ? 10.863 -2.432 -10.963 1.00 98.00 85 TRP A O 1
ATOM 725 N N . GLU A 1 86 ? 10.504 -4.605 -11.420 1.00 96.69 86 GLU A N 1
ATOM 726 C CA . GLU A 1 86 ? 10.678 -4.475 -12.868 1.00 96.69 86 GLU A CA 1
ATOM 727 C C . GLU A 1 86 ? 9.506 -3.704 -13.489 1.00 96.69 86 GLU A C 1
ATOM 729 O O . GLU A 1 86 ? 9.730 -2.752 -14.239 1.00 96.69 86 GLU A O 1
ATOM 734 N N . ASP A 1 87 ? 8.269 -4.046 -13.102 1.00 96.88 87 ASP A N 1
ATOM 735 C CA . ASP A 1 87 ? 7.056 -3.338 -13.533 1.00 96.88 87 ASP A CA 1
ATOM 736 C C . ASP A 1 87 ? 7.083 -1.875 -13.083 1.00 96.88 87 ASP A C 1
ATOM 738 O O . ASP A 1 87 ? 6.852 -0.969 -13.883 1.00 96.88 87 ASP A O 1
ATOM 742 N N . TYR A 1 88 ? 7.442 -1.630 -11.820 1.00 96.44 88 TYR A N 1
ATOM 743 C CA . TYR A 1 88 ? 7.584 -0.277 -11.286 1.00 96.44 88 TYR A CA 1
ATOM 744 C C . TYR A 1 88 ? 8.679 0.512 -12.012 1.00 96.44 88 TYR A C 1
ATOM 746 O O . TYR A 1 88 ? 8.480 1.666 -12.380 1.00 96.44 88 TYR A O 1
ATOM 754 N N . GLY A 1 89 ? 9.829 -0.108 -12.286 1.00 95.12 89 GLY A N 1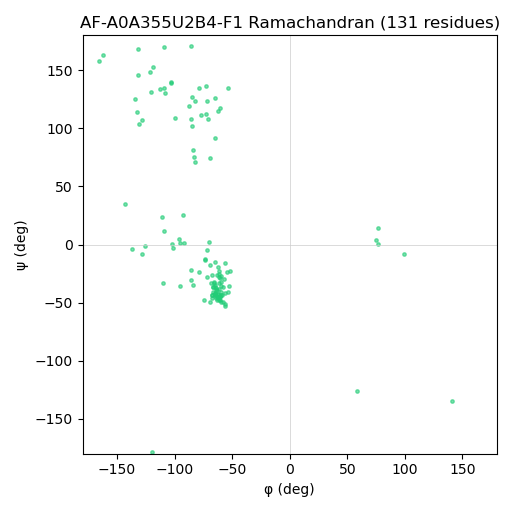
ATOM 755 C CA . GLY A 1 89 ? 10.901 0.517 -13.060 1.00 95.12 89 GLY A CA 1
ATOM 756 C C . GLY A 1 89 ? 10.474 0.887 -14.478 1.00 95.12 89 GLY A C 1
ATOM 757 O O . GLY A 1 89 ? 10.835 1.960 -14.966 1.00 95.12 89 GLY A O 1
ATOM 758 N N . LYS A 1 90 ? 9.671 0.038 -15.126 1.00 93.19 90 LYS A N 1
ATOM 759 C CA . LYS A 1 90 ? 9.069 0.338 -16.427 1.00 93.19 90 LYS A CA 1
ATOM 760 C C . LYS A 1 90 ? 8.103 1.523 -16.341 1.00 93.19 90 LYS A C 1
ATOM 762 O O . LYS A 1 90 ? 8.225 2.448 -17.138 1.00 93.19 90 LYS A O 1
ATOM 767 N N . GLU A 1 91 ? 7.227 1.546 -15.338 1.00 93.69 91 GLU A N 1
ATOM 768 C CA . GLU A 1 91 ? 6.288 2.653 -15.104 1.00 93.69 91 GLU A CA 1
ATOM 769 C C . GLU A 1 91 ? 7.022 3.986 -14.873 1.00 93.69 91 GLU A C 1
ATOM 771 O O . GLU A 1 91 ? 6.673 5.010 -15.461 1.00 93.69 91 GLU A O 1
ATOM 776 N N . MET A 1 92 ? 8.098 3.980 -14.078 1.00 93.00 92 MET A N 1
ATOM 777 C CA . MET A 1 92 ? 8.919 5.172 -13.825 1.00 93.00 92 MET A CA 1
ATOM 778 C C . MET A 1 92 ? 9.605 5.692 -15.093 1.00 93.00 92 MET A C 1
ATOM 780 O O . MET A 1 92 ? 9.719 6.906 -15.299 1.00 93.00 92 MET A O 1
ATOM 784 N N . LEU A 1 93 ? 10.047 4.784 -15.963 1.00 91.44 93 LEU A N 1
ATOM 785 C CA . LEU A 1 93 ? 10.653 5.126 -17.247 1.00 91.44 93 LEU A CA 1
ATOM 786 C C . LEU A 1 93 ? 9.627 5.763 -18.195 1.00 91.44 93 LEU A C 1
ATOM 788 O O . LEU A 1 93 ? 9.923 6.788 -18.820 1.00 91.44 93 LEU A O 1
ATOM 792 N N . ASP A 1 94 ? 8.421 5.195 -18.247 1.00 88.50 94 ASP A N 1
ATOM 793 C CA . ASP A 1 94 ? 7.310 5.673 -19.072 1.00 88.50 94 ASP A CA 1
ATOM 794 C C . ASP A 1 94 ? 6.806 7.045 -18.588 1.00 88.50 94 ASP A C 1
ATOM 796 O O . ASP A 1 94 ? 6.600 7.959 -19.395 1.00 88.50 94 ASP A O 1
ATOM 800 N N . CYS A 1 95 ? 6.721 7.251 -17.269 1.00 86.81 95 CYS A N 1
ATOM 801 C CA . CYS A 1 95 ? 6.373 8.531 -16.644 1.00 86.81 95 CYS A CA 1
ATOM 802 C C . CYS A 1 95 ? 7.359 9.665 -16.977 1.00 86.81 95 CYS A C 1
ATOM 804 O O . CYS A 1 95 ? 6.963 10.830 -17.066 1.00 86.81 95 CYS A O 1
ATOM 806 N N . CYS A 1 96 ? 8.634 9.352 -17.232 1.00 81.56 96 CYS A N 1
ATOM 807 C CA . CYS A 1 96 ? 9.619 10.335 -17.689 1.00 81.56 96 CYS A CA 1
ATOM 808 C C . CYS A 1 96 ? 9.403 10.783 -19.152 1.00 81.56 96 CYS A C 1
ATOM 810 O O . CYS A 1 96 ? 10.103 11.680 -19.630 1.00 81.56 96 CYS A O 1
ATOM 812 N N . GLY A 1 97 ? 8.445 10.185 -19.873 1.00 75.06 97 GLY A N 1
ATOM 813 C CA . GLY A 1 97 ? 8.092 10.542 -21.248 1.00 75.06 97 GLY A CA 1
ATOM 814 C C . GLY A 1 97 ? 9.082 10.035 -22.298 1.00 75.06 97 GLY A C 1
ATOM 815 O O . GLY A 1 97 ? 9.057 10.491 -23.447 1.00 75.06 97 GLY A O 1
ATOM 816 N N . TYR A 1 98 ? 9.967 9.106 -21.928 1.00 76.50 98 TYR A N 1
ATOM 817 C CA . TYR A 1 98 ? 10.873 8.475 -22.878 1.00 76.50 98 TYR A CA 1
ATOM 818 C C . TYR A 1 98 ? 10.116 7.427 -23.688 1.00 76.50 98 TYR A C 1
ATOM 820 O O . TYR A 1 98 ? 9.752 6.375 -23.184 1.00 76.50 98 TYR A O 1
ATOM 828 N N . ASN A 1 99 ? 9.918 7.685 -24.979 1.00 80.38 99 ASN A N 1
ATOM 829 C CA . ASN A 1 99 ? 9.318 6.701 -25.875 1.00 80.38 99 ASN A CA 1
ATOM 830 C C . ASN A 1 99 ? 10.398 5.721 -26.367 1.00 80.38 99 ASN A C 1
ATOM 832 O O . ASN A 1 99 ? 10.918 5.858 -27.480 1.00 80.38 99 ASN A O 1
ATOM 836 N N . ILE A 1 100 ? 10.811 4.802 -25.490 1.00 84.56 100 ILE A N 1
ATOM 837 C CA . ILE A 1 100 ? 11.837 3.799 -25.791 1.00 84.56 100 ILE A CA 1
ATOM 838 C C . ILE A 1 100 ? 11.183 2.627 -26.534 1.00 84.56 100 ILE A C 1
ATOM 840 O O . ILE A 1 100 ? 10.239 2.030 -26.022 1.00 84.56 100 ILE A O 1
ATOM 844 N N . PRO A 1 101 ? 11.662 2.262 -27.738 1.00 89.00 101 PRO A N 1
ATOM 845 C CA . PRO A 1 101 ? 11.188 1.069 -28.427 1.00 89.00 101 PRO A CA 1
ATOM 846 C C . PRO A 1 101 ? 11.285 -0.184 -27.548 1.00 89.00 101 PRO A C 1
ATOM 848 O O . PRO A 1 101 ? 12.335 -0.439 -26.968 1.00 89.00 101 PRO A O 1
ATOM 851 N N . GLU A 1 102 ? 10.231 -1.004 -27.527 1.00 87.62 102 GLU A N 1
ATOM 852 C CA . GLU A 1 102 ? 10.111 -2.174 -26.638 1.00 87.62 102 GLU A CA 1
ATOM 853 C C . GLU A 1 102 ? 11.306 -3.137 -26.734 1.00 87.62 102 GLU A C 1
ATOM 855 O O . GLU A 1 102 ? 11.845 -3.555 -25.721 1.00 87.62 102 GLU A O 1
ATOM 860 N N . HIS A 1 103 ? 11.819 -3.389 -27.941 1.00 89.94 103 HIS A N 1
ATOM 861 C CA . HIS A 1 103 ? 12.994 -4.248 -28.153 1.00 89.94 103 HIS A CA 1
ATOM 862 C C . HIS A 1 103 ? 14.304 -3.703 -27.556 1.00 89.94 103 HIS A C 1
ATOM 864 O O . HIS A 1 103 ? 15.296 -4.424 -27.494 1.00 89.94 103 HIS A O 1
ATOM 870 N N . LEU A 1 104 ? 14.359 -2.417 -27.194 1.00 90.56 104 LEU A N 1
ATOM 871 C CA . LEU A 1 104 ? 15.498 -1.856 -26.472 1.00 90.56 104 LEU A CA 1
ATOM 872 C C . LEU A 1 104 ? 15.364 -2.059 -24.961 1.0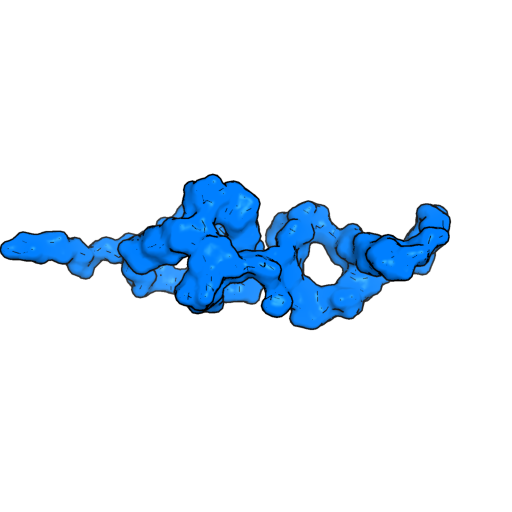0 90.56 104 LEU A C 1
ATOM 874 O O . LEU A 1 104 ? 16.394 -2.050 -24.292 1.00 90.56 104 LEU A O 1
ATOM 878 N N . LEU A 1 105 ? 14.147 -2.267 -24.437 1.00 90.06 105 LEU A N 1
ATOM 879 C CA . LEU A 1 105 ? 13.905 -2.512 -23.010 1.00 90.06 105 LEU A CA 1
ATOM 880 C C . LEU A 1 105 ? 14.643 -3.764 -22.517 1.00 90.06 105 LEU A C 1
ATOM 882 O O . LEU A 1 105 ? 15.181 -3.734 -21.417 1.00 90.06 105 LEU A O 1
ATOM 886 N N . ASP A 1 106 ? 14.807 -4.774 -23.378 1.00 90.81 106 ASP A N 1
ATOM 887 C CA . ASP A 1 106 ? 15.573 -6.007 -23.117 1.00 90.81 106 ASP A CA 1
ATOM 888 C C . ASP A 1 106 ? 17.042 -5.769 -22.698 1.00 90.81 106 ASP A C 1
ATOM 890 O O . ASP A 1 106 ? 17.713 -6.679 -22.210 1.00 90.81 106 ASP A O 1
ATOM 894 N N . PHE A 1 107 ? 17.575 -4.561 -22.916 1.00 93.88 107 PHE A N 1
ATOM 895 C CA . PHE A 1 107 ? 18.945 -4.182 -22.554 1.00 93.88 107 PHE A CA 1
ATOM 896 C C . PHE A 1 107 ? 19.037 -3.348 -21.268 1.00 93.88 107 PHE A C 1
ATOM 898 O O . PHE A 1 107 ? 20.149 -3.005 -20.855 1.00 93.88 107 PHE A O 1
ATOM 905 N N . PHE A 1 108 ? 17.909 -3.003 -20.644 1.00 91.69 108 PHE A N 1
ATOM 906 C CA . PHE A 1 108 ? 17.867 -2.234 -19.403 1.00 91.69 108 PHE A CA 1
ATOM 907 C C . PHE A 1 108 ? 17.571 -3.138 -18.207 1.00 91.69 108 PHE A C 1
ATOM 909 O O . PHE A 1 108 ? 16.726 -4.023 -18.258 1.00 91.69 108 PHE A O 1
ATOM 916 N N . ASP A 1 109 ? 18.252 -2.871 -17.096 1.00 96.50 109 ASP A N 1
ATOM 917 C CA . ASP A 1 109 ? 17.953 -3.481 -15.801 1.00 96.50 109 ASP A CA 1
ATOM 918 C C . ASP A 1 109 ? 16.833 -2.674 -15.124 1.00 96.50 109 ASP A C 1
ATOM 920 O O . ASP A 1 109 ? 17.087 -1.751 -14.340 1.00 96.50 109 ASP A O 1
ATOM 924 N N . LEU A 1 110 ? 15.591 -2.958 -15.527 1.00 95.31 110 LEU A N 1
ATOM 925 C CA . LEU A 1 110 ? 14.407 -2.230 -15.065 1.00 95.31 110 LEU A CA 1
ATOM 926 C C . LEU A 1 110 ? 14.113 -2.494 -13.587 1.00 95.31 110 LEU A C 1
ATOM 928 O O . LEU A 1 110 ? 13.713 -1.568 -12.891 1.00 95.31 110 LEU A O 1
ATOM 932 N N . GLU A 1 111 ? 14.397 -3.694 -13.075 1.00 97.19 111 GLU A N 1
ATOM 933 C CA . GLU A 1 111 ? 14.253 -4.003 -11.649 1.00 97.19 111 GLU A CA 1
ATOM 934 C C . GLU A 1 111 ? 15.142 -3.089 -10.794 1.00 97.19 111 GLU A C 1
ATOM 936 O O . GLU A 1 111 ? 14.684 -2.446 -9.844 1.00 97.19 111 GLU A O 1
ATOM 941 N N . ARG A 1 112 ? 16.427 -2.974 -11.153 1.00 96.94 112 ARG A N 1
ATOM 942 C CA . ARG A 1 112 ? 17.358 -2.099 -10.437 1.00 96.94 112 ARG A CA 1
ATOM 943 C C . ARG A 1 112 ? 17.005 -0.625 -10.595 1.00 96.94 112 ARG A C 1
ATOM 945 O O . ARG A 1 112 ? 17.200 0.143 -9.652 1.00 96.94 112 ARG A O 1
ATOM 952 N N . TYR A 1 113 ? 16.522 -0.222 -11.769 1.00 95.19 113 TYR A N 1
ATOM 953 C CA . TYR A 1 113 ? 16.054 1.142 -11.993 1.00 95.19 113 TYR A CA 1
ATOM 954 C C . TYR A 1 113 ? 14.826 1.466 -11.132 1.00 95.19 113 TYR A C 1
ATOM 956 O O . TYR A 1 113 ? 14.819 2.499 -10.470 1.00 95.19 113 TYR A O 1
ATOM 964 N N . GLY A 1 114 ? 13.853 0.554 -11.047 1.00 96.31 114 GLY A N 1
ATOM 965 C CA . GLY A 1 114 ? 12.689 0.684 -10.172 1.00 96.31 114 GLY A CA 1
ATOM 966 C C . GLY A 1 114 ? 13.083 0.841 -8.707 1.00 96.31 114 GLY A C 1
ATOM 967 O O . GLY A 1 114 ? 12.665 1.805 -8.067 1.00 96.31 114 GLY A O 1
ATOM 968 N N . LYS A 1 115 ? 13.973 -0.028 -8.205 1.00 97.19 115 LYS A N 1
ATOM 969 C CA . LYS A 1 115 ? 14.533 0.080 -6.843 1.00 97.19 115 LYS A CA 1
ATOM 970 C C . LYS A 1 115 ? 15.211 1.424 -6.600 1.00 97.19 115 LYS A C 1
ATOM 972 O O . LYS A 1 115 ? 15.034 2.013 -5.545 1.00 97.19 115 LYS A O 1
ATOM 977 N N . TYR A 1 116 ? 15.961 1.929 -7.579 1.00 96.12 116 TYR A N 1
ATOM 978 C CA . TYR A 1 116 ? 16.590 3.248 -7.489 1.00 96.12 116 TYR A CA 1
ATOM 979 C C . TYR A 1 116 ? 15.563 4.389 -7.431 1.00 96.12 116 TYR A C 1
ATOM 981 O O . TYR A 1 116 ? 15.730 5.316 -6.644 1.00 96.12 116 TYR A O 1
ATOM 989 N N . CYS A 1 117 ? 14.506 4.329 -8.243 1.00 94.62 117 CYS A N 1
ATOM 990 C CA . CYS A 1 117 ? 13.442 5.332 -8.245 1.00 94.62 117 CYS A CA 1
ATOM 991 C C . CYS A 1 117 ? 12.623 5.331 -6.948 1.00 94.62 117 CYS A C 1
ATOM 993 O O . CYS A 1 117 ? 12.219 6.398 -6.497 1.00 94.62 117 CYS A O 1
ATOM 995 N N . GLY A 1 118 ? 12.386 4.155 -6.362 1.00 95.25 118 GLY A N 1
ATOM 996 C CA . GLY A 1 118 ? 11.579 3.981 -5.152 1.00 95.25 118 GLY A CA 1
ATOM 997 C C . GLY A 1 118 ? 12.358 3.928 -3.833 1.00 95.25 118 GLY A C 1
ATOM 998 O O . GLY A 1 118 ? 11.733 3.765 -2.792 1.00 95.25 118 GLY A O 1
ATOM 999 N N . ASP A 1 119 ? 13.690 4.073 -3.851 1.00 92.44 119 ASP A N 1
ATOM 1000 C CA . ASP A 1 119 ? 14.610 3.810 -2.718 1.00 92.44 119 ASP A CA 1
ATOM 1001 C C . ASP A 1 119 ? 14.230 4.515 -1.399 1.00 92.44 119 ASP A C 1
ATOM 1003 O O . ASP A 1 119 ? 14.622 4.088 -0.315 1.00 92.44 119 ASP A O 1
ATOM 1007 N N . TYR A 1 120 ? 13.467 5.607 -1.471 1.00 90.56 120 TYR A N 1
ATOM 1008 C CA . TYR A 1 120 ? 13.092 6.396 -0.300 1.00 90.56 120 TYR A CA 1
ATOM 1009 C C . TYR A 1 120 ? 11.728 6.033 0.303 1.00 90.56 120 TYR A C 1
ATOM 1011 O O . TYR A 1 120 ? 11.563 6.118 1.520 1.00 90.56 120 TYR A O 1
ATOM 1019 N N . ASN A 1 121 ? 10.751 5.674 -0.528 1.00 95.50 121 ASN A N 1
ATOM 1020 C CA . ASN A 1 121 ? 9.338 5.657 -0.149 1.00 95.50 121 ASN A CA 1
ATOM 1021 C C . ASN A 1 121 ? 8.562 4.426 -0.635 1.00 95.50 121 ASN A C 1
ATOM 1023 O O . ASN A 1 121 ? 7.393 4.301 -0.280 1.00 95.50 121 ASN A O 1
ATOM 1027 N N . VAL A 1 122 ? 9.176 3.527 -1.410 1.00 97.75 122 VAL A N 1
ATOM 1028 C CA . VAL A 1 122 ? 8.525 2.325 -1.948 1.00 97.75 122 VAL A CA 1
ATOM 1029 C C . VAL A 1 122 ? 9.067 1.073 -1.267 1.00 97.75 122 VAL A C 1
ATOM 1031 O O . VAL A 1 122 ? 10.277 0.900 -1.116 1.00 97.75 122 VAL A O 1
ATOM 1034 N N . TYR A 1 123 ? 8.166 0.177 -0.883 1.00 97.44 123 TYR A N 1
ATOM 1035 C CA . TYR A 1 123 ? 8.469 -1.035 -0.13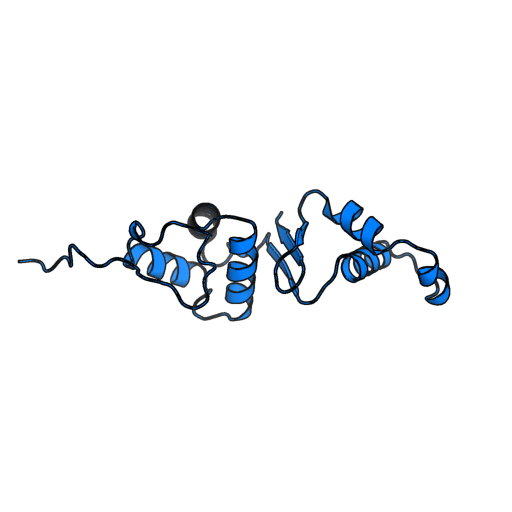0 1.00 97.44 123 TYR A CA 1
ATOM 1036 C C . TYR A 1 123 ? 7.802 -2.252 -0.773 1.00 97.44 123 TYR A C 1
ATOM 1038 O O . TYR A 1 123 ? 6.699 -2.145 -1.305 1.00 97.44 123 TYR A O 1
ATOM 1046 N N . GLU A 1 124 ? 8.457 -3.413 -0.706 1.00 96.94 124 GLU A N 1
ATOM 1047 C CA . GLU A 1 124 ? 7.839 -4.689 -1.089 1.00 96.94 124 GLU A CA 1
ATO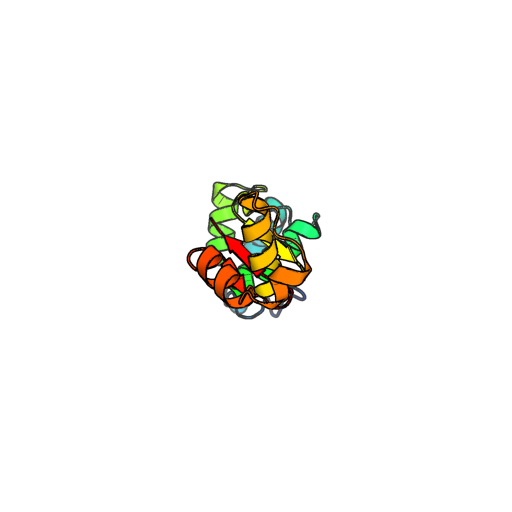M 1048 C C . GLU A 1 124 ? 6.810 -5.122 -0.038 1.00 96.94 124 GLU A C 1
ATOM 1050 O O . GLU A 1 124 ? 7.084 -5.066 1.163 1.00 96.94 124 GLU A O 1
ATOM 1055 N N . CYS A 1 125 ? 5.658 -5.597 -0.503 1.00 94.94 125 CYS A N 1
ATOM 1056 C CA . CYS A 1 125 ? 4.643 -6.286 0.292 1.00 94.94 125 CYS A CA 1
ATOM 1057 C C . CYS A 1 125 ? 4.208 -7.574 -0.429 1.00 94.94 125 CYS A C 1
ATOM 1059 O O . CYS A 1 125 ? 4.536 -7.785 -1.599 1.00 94.94 125 CYS A O 1
ATOM 1061 N N . GLU A 1 126 ? 3.475 -8.459 0.248 1.00 91.19 126 GLU A N 1
ATOM 1062 C CA . GLU A 1 126 ? 3.107 -9.784 -0.275 1.00 91.19 126 GLU A CA 1
ATOM 1063 C C . GLU A 1 126 ? 2.442 -9.715 -1.662 1.00 91.19 126 GLU A C 1
ATOM 1065 O O . GLU A 1 126 ? 2.682 -10.567 -2.519 1.00 91.19 126 GLU A O 1
ATOM 1070 N N . ASN A 1 127 ? 1.638 -8.675 -1.900 1.00 90.81 127 ASN A N 1
ATOM 1071 C CA . ASN A 1 127 ? 0.840 -8.512 -3.114 1.00 90.81 127 ASN A CA 1
ATOM 1072 C C . ASN A 1 127 ? 1.311 -7.369 -4.029 1.00 90.81 127 ASN A C 1
ATOM 1074 O O . ASN A 1 127 ? 0.506 -6.867 -4.819 1.00 90.81 127 ASN A O 1
ATOM 1078 N N . GLY A 1 128 ? 2.578 -6.952 -3.951 1.00 97.00 128 GLY A N 1
ATOM 1079 C CA . GLY A 1 128 ? 3.166 -5.972 -4.868 1.00 97.00 128 GLY A CA 1
ATOM 1080 C C . GLY A 1 128 ? 4.109 -4.995 -4.174 1.00 97.00 128 GLY A C 1
ATOM 1081 O O . GLY A 1 128 ? 4.950 -5.396 -3.371 1.00 97.00 128 GLY A O 1
ATOM 1082 N N . LEU A 1 129 ? 3.963 -3.707 -4.490 1.00 98.12 129 LEU A N 1
ATOM 1083 C CA . LEU A 1 129 ? 4.702 -2.633 -3.827 1.00 98.12 129 LEU A CA 1
ATOM 1084 C C . LEU A 1 129 ? 3.738 -1.638 -3.182 1.00 98.12 129 LEU A C 1
ATOM 1086 O O . LEU A 1 129 ? 2.656 -1.377 -3.707 1.00 98.12 129 LEU A O 1
ATOM 1090 N N . ILE A 1 130 ? 4.157 -1.034 -2.077 1.00 98.06 130 ILE A N 1
ATOM 1091 C CA . ILE A 1 130 ? 3.456 0.080 -1.441 1.00 98.06 130 ILE A CA 1
ATOM 1092 C C . ILE A 1 130 ? 4.366 1.302 -1.391 1.00 98.06 130 ILE A C 1
ATOM 1094 O O . ILE A 1 130 ? 5.522 1.213 -0.984 1.00 98.06 130 ILE A O 1
ATOM 1098 N N . GLU A 1 131 ? 3.837 2.443 -1.812 1.00 97.12 131 GLU A N 1
ATOM 1099 C CA . GLU A 1 131 ? 4.507 3.736 -1.781 1.00 97.12 131 GLU A CA 1
ATOM 1100 C C . GLU A 1 131 ? 3.889 4.625 -0.697 1.00 97.12 131 GLU A C 1
ATOM 1102 O O . GLU A 1 131 ? 2.667 4.742 -0.626 1.00 97.12 131 GLU A O 1
ATOM 1107 N N . ILE A 1 132 ? 4.719 5.226 0.163 1.00 96.62 132 ILE A N 1
ATOM 1108 C CA . ILE A 1 132 ? 4.282 6.001 1.336 1.00 96.62 132 ILE A CA 1
ATOM 1109 C C . ILE A 1 132 ? 5.030 7.346 1.393 1.00 96.62 132 ILE A C 1
ATOM 1111 O O . ILE A 1 132 ? 6.243 7.356 1.612 1.00 96.62 132 ILE A O 1
ATOM 1115 N N . TYR A 1 133 ? 4.316 8.469 1.227 1.00 90.94 133 TYR A N 1
ATOM 1116 C CA .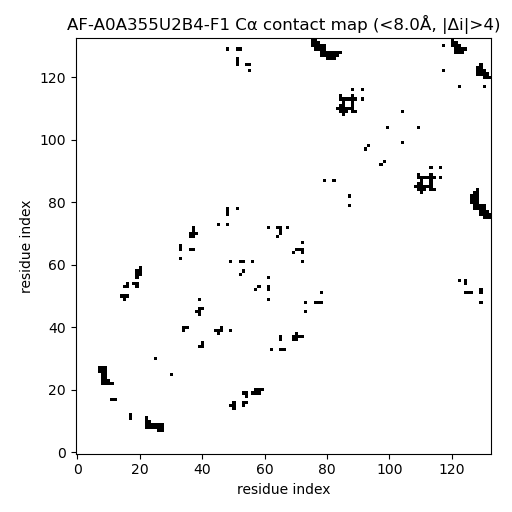 TYR A 1 133 ? 4.862 9.844 1.174 1.00 90.94 133 TYR A CA 1
ATOM 1117 C C . TYR A 1 133 ? 4.869 10.611 2.506 1.00 90.94 133 TYR A C 1
ATOM 1119 O O . TYR A 1 133 ? 3.825 10.654 3.206 1.00 90.94 133 TYR A O 1
#

Mean predicted aligned error: 6.84 Å

Radius of gyration: 19.03 Å; Cα contacts (8 Å, |Δi|>4): 164; chains: 1; bounding box: 42×26×67 Å

pLDDT: mean 87.95, std 13.18, range [41.56, 98.12]

Foldseek 3Di:
DPPPVPDDFDPDDPLADPPQDDRRPDDPVLVVVLCVQLCLVPDVVSSVQRRQCSVPHHVVLSSVLCVVPGNCSCVQKDDPFQAALLNQLVVVCVVVVDPDPPVCSVVDPSSVSSCVVQVPAWDDDPGYIMGGD